Protein AF-A0A7W8HCK3-F1 (afdb_monomer_lite)

Organism: NCBI:txid673271

Secondary structure (DSSP, 8-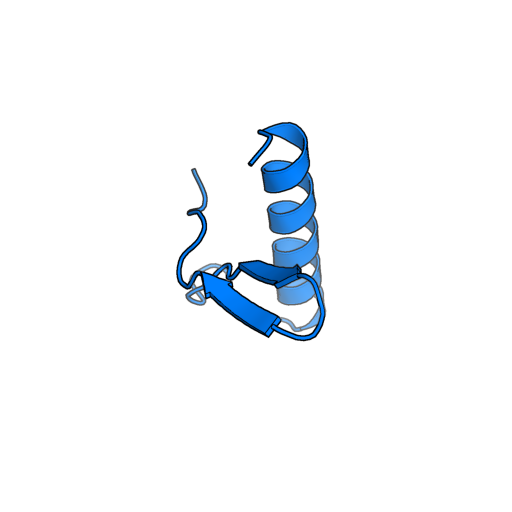state):
--HHHHHHHHHHHHHHHHHTT--TT----EEEEEEETTEEEEEEEEE---

Radius of gyration: 12.89 Å; chains: 1; bounding box: 30×22×32 Å

Foldseek 3Di:
DDPVVVVVVVVVVVVVCVVVVNDPPPDDWDKDWDDDPNDTDIRTSPDDDD

Structure (mmCIF, N/CA/C/O backbone):
data_AF-A0A7W8HCK3-F1
#
_entry.id   AF-A0A7W8HCK3-F1
#
loop_
_atom_site.group_PDB
_atom_site.id
_atom_site.type_symbol
_atom_site.label_atom_id
_atom_site.label_alt_id
_atom_site.label_comp_id
_atom_site.label_asym_id
_atom_site.label_entity_id
_atom_site.label_seq_id
_atom_site.pdbx_PDB_ins_code
_atom_site.Cartn_x
_atom_site.Cartn_y
_atom_site.Cartn_z
_atom_site.occupancy
_atom_site.B_iso_or_equiv
_atom_site.auth_seq_id
_atom_site.auth_comp_id
_atom_site.auth_asym_id
_atom_site.auth_atom_id
_atom_site.pdbx_PDB_model_num
ATOM 1 N N . MET A 1 1 ? -7.266 12.836 1.562 1.00 71.62 1 MET A N 1
ATOM 2 C CA . MET A 1 1 ? -5.894 12.510 2.017 1.00 71.62 1 MET A CA 1
ATOM 3 C C . MET A 1 1 ? -4.947 13.570 1.472 1.00 71.62 1 MET A C 1
ATOM 5 O O . MET A 1 1 ? -5.085 13.907 0.306 1.00 71.62 1 MET A O 1
ATOM 9 N N . ASP A 1 2 ? -4.039 14.118 2.283 1.00 90.69 2 ASP A N 1
ATOM 10 C CA . ASP A 1 2 ? -3.138 15.198 1.846 1.00 90.69 2 ASP A CA 1
ATOM 11 C C . ASP A 1 2 ? -2.071 14.732 0.830 1.00 90.69 2 ASP A C 1
ATOM 13 O O . ASP A 1 2 ? -1.546 13.617 0.933 1.00 90.69 2 ASP A O 1
ATOM 17 N N . LEU A 1 3 ? -1.711 15.607 -0.118 1.00 89.56 3 LEU A N 1
ATOM 18 C CA . LEU A 1 3 ? -0.743 15.325 -1.185 1.00 89.56 3 LEU A CA 1
ATOM 19 C C . LEU A 1 3 ? 0.644 14.968 -0.640 1.00 89.56 3 LEU A C 1
ATOM 21 O O . LEU A 1 3 ? 1.279 14.034 -1.138 1.00 89.56 3 LEU A O 1
ATOM 25 N N . LYS A 1 4 ? 1.120 15.665 0.403 1.00 93.88 4 LYS A N 1
ATOM 26 C CA . LYS A 1 4 ? 2.438 15.382 0.995 1.00 93.88 4 LYS A CA 1
ATOM 27 C C . LYS A 1 4 ? 2.441 14.011 1.659 1.00 93.88 4 LYS A C 1
ATOM 29 O O . LYS A 1 4 ? 3.421 13.275 1.544 1.00 93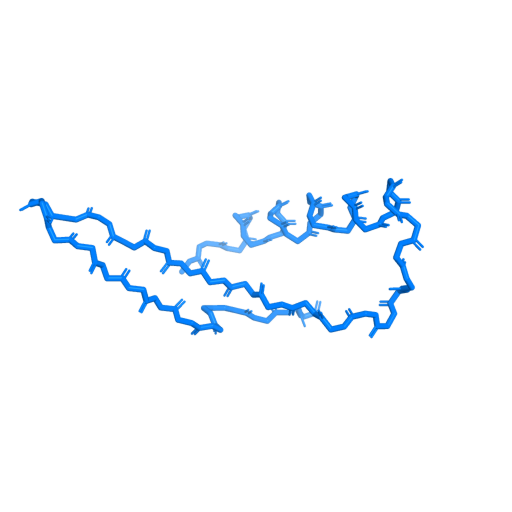.88 4 LYS A O 1
ATOM 34 N N . LYS A 1 5 ? 1.331 13.641 2.308 1.00 93.25 5 LYS A N 1
ATOM 35 C CA . LYS A 1 5 ? 1.167 12.314 2.912 1.00 93.25 5 LYS A CA 1
ATOM 36 C C . LYS A 1 5 ? 1.197 11.212 1.851 1.00 93.25 5 LYS A C 1
ATOM 38 O O . LYS A 1 5 ? 1.947 10.257 2.027 1.00 93.25 5 LYS A O 1
ATOM 43 N N . ARG A 1 6 ? 0.463 11.365 0.737 1.00 93.88 6 ARG A N 1
ATOM 44 C CA . ARG A 1 6 ? 0.476 10.386 -0.374 1.00 93.88 6 ARG A CA 1
ATOM 45 C C . ARG A 1 6 ? 1.894 10.157 -0.892 1.00 93.88 6 ARG A C 1
ATOM 47 O O . ARG A 1 6 ? 2.348 9.020 -0.937 1.00 93.88 6 ARG A O 1
ATOM 54 N N . ARG A 1 7 ? 2.625 11.239 -1.187 1.00 93.81 7 ARG A N 1
ATOM 55 C CA . ARG A 1 7 ? 4.005 11.170 -1.700 1.00 93.81 7 ARG A CA 1
ATOM 56 C C . ARG A 1 7 ? 4.943 10.401 -0.770 1.00 93.81 7 ARG A C 1
ATOM 58 O O . ARG A 1 7 ? 5.724 9.585 -1.244 1.00 93.81 7 ARG A O 1
ATOM 65 N N . ARG A 1 8 ? 4.854 10.629 0.545 1.00 95.81 8 ARG A N 1
ATOM 66 C CA . ARG A 1 8 ? 5.674 9.902 1.530 1.00 95.81 8 ARG A CA 1
ATOM 67 C C . ARG A 1 8 ? 5.371 8.405 1.528 1.00 95.81 8 ARG A C 1
ATOM 69 O O . ARG A 1 8 ? 6.305 7.617 1.466 1.00 95.81 8 ARG A O 1
ATOM 76 N N . ILE A 1 9 ? 4.092 8.025 1.532 1.00 95.88 9 ILE A N 1
ATOM 77 C CA . ILE A 1 9 ? 3.687 6.610 1.511 1.00 95.88 9 ILE A CA 1
ATOM 78 C C . ILE A 1 9 ? 4.161 5.923 0.223 1.00 95.88 9 ILE A C 1
ATOM 80 O O . ILE A 1 9 ? 4.729 4.836 0.289 1.00 95.88 9 ILE A O 1
ATOM 84 N N . ILE A 1 10 ? 4.004 6.580 -0.931 1.00 94.69 10 ILE A N 1
ATOM 85 C CA . ILE A 1 10 ? 4.473 6.056 -2.223 1.00 94.69 10 ILE A CA 1
ATOM 86 C C . ILE A 1 10 ? 5.992 5.845 -2.210 1.00 94.69 10 ILE A C 1
ATOM 88 O O . ILE A 1 10 ? 6.465 4.795 -2.639 1.00 94.69 10 ILE A O 1
ATOM 92 N N . GLN A 1 11 ? 6.769 6.800 -1.686 1.00 95.38 11 GLN A N 1
ATOM 93 C CA . GLN A 1 11 ? 8.225 6.645 -1.618 1.00 95.38 11 GLN A CA 1
ATOM 94 C C . GLN A 1 11 ? 8.656 5.519 -0.678 1.00 95.38 11 GLN A C 1
ATOM 96 O O . GLN A 1 11 ? 9.569 4.774 -1.024 1.00 95.38 11 GLN A O 1
ATOM 101 N N . SER A 1 12 ? 7.990 5.347 0.465 1.00 96.81 12 SER A N 1
ATOM 102 C CA . SER A 1 12 ? 8.252 4.210 1.353 1.00 96.81 12 SER A CA 1
ATOM 103 C C . SER A 1 12 ? 7.952 2.871 0.673 1.00 96.81 12 SER A C 1
ATOM 105 O O . SER A 1 12 ? 8.757 1.950 0.779 1.00 96.81 12 SER A O 1
ATOM 107 N N . ALA A 1 13 ? 6.847 2.769 -0.073 1.00 95.94 13 ALA A N 1
ATOM 108 C CA . ALA A 1 13 ? 6.516 1.559 -0.826 1.00 95.94 13 ALA A CA 1
ATOM 109 C C . ALA A 1 13 ? 7.548 1.262 -1.925 1.00 95.94 13 ALA A C 1
ATOM 111 O O . ALA A 1 13 ? 8.030 0.138 -2.019 1.00 95.94 13 ALA A O 1
ATOM 112 N N . ARG A 1 14 ? 7.963 2.272 -2.702 1.00 95.25 14 ARG A N 1
ATOM 113 C CA . ARG A 1 14 ? 9.025 2.120 -3.714 1.00 95.25 14 ARG A CA 1
ATOM 114 C C . ARG A 1 14 ? 10.350 1.675 -3.100 1.00 95.25 14 ARG A C 1
ATOM 116 O O . ARG A 1 14 ? 11.028 0.821 -3.662 1.00 95.25 14 ARG A O 1
ATOM 123 N N . TRP A 1 15 ? 10.710 2.233 -1.944 1.00 97.12 15 TRP A N 1
ATOM 124 C CA . TRP A 1 15 ? 11.915 1.827 -1.226 1.00 97.12 15 TRP A CA 1
ATOM 125 C C . TRP A 1 15 ? 11.840 0.363 -0.779 1.00 97.12 15 TRP A C 1
ATOM 127 O O . TRP A 1 15 ? 12.774 -0.394 -1.027 1.00 97.12 15 TRP A O 1
ATOM 137 N N . TYR A 1 16 ? 10.705 -0.059 -0.213 1.00 97.81 16 TYR A N 1
ATOM 138 C CA . TYR A 1 16 ? 10.470 -1.456 0.155 1.00 97.81 16 TYR A CA 1
ATOM 139 C C . TYR A 1 16 ? 10.564 -2.393 -1.056 1.00 97.81 16 TYR A C 1
ATOM 141 O O . TYR A 1 16 ? 11.218 -3.430 -0.989 1.00 97.81 16 TYR A O 1
ATOM 149 N N . MET A 1 17 ? 9.954 -2.023 -2.185 1.00 97.50 17 MET A N 1
ATOM 150 C CA . MET A 1 17 ? 10.030 -2.815 -3.416 1.00 97.50 17 MET A CA 1
ATOM 151 C C . MET A 1 17 ? 11.473 -2.991 -3.889 1.00 97.50 17 MET A C 1
ATOM 153 O O . MET A 1 17 ? 11.874 -4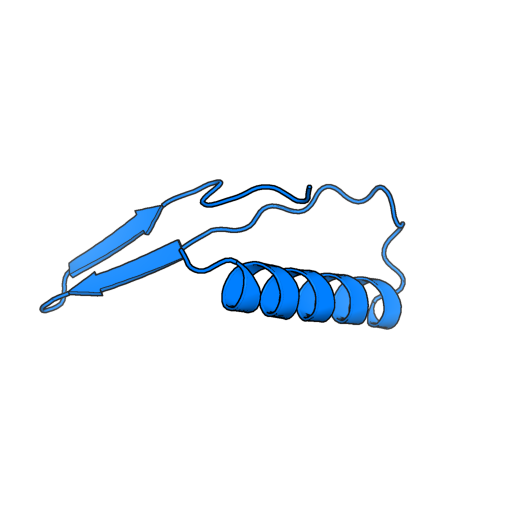.106 -4.209 1.00 97.50 17 MET A O 1
ATOM 157 N N . MET A 1 18 ? 12.265 -1.916 -3.876 1.00 97.06 18 MET A N 1
ATOM 158 C CA . MET A 1 18 ? 13.692 -1.968 -4.199 1.00 97.06 18 MET A CA 1
ATOM 159 C C . MET A 1 18 ? 14.453 -2.893 -3.240 1.00 97.06 18 MET A C 1
ATOM 161 O O . MET A 1 18 ? 15.199 -3.757 -3.696 1.00 97.06 18 MET A O 1
ATOM 165 N N . GLU A 1 19 ? 14.252 -2.748 -1.927 1.00 98.25 19 GLU A N 1
ATOM 166 C CA . GLU A 1 19 ? 14.898 -3.588 -0.909 1.00 98.25 19 GLU A CA 1
ATOM 167 C C . GLU A 1 19 ? 14.564 -5.075 -1.110 1.00 98.25 19 GLU A C 1
ATOM 169 O O . GLU A 1 19 ? 15.432 -5.944 -1.003 1.00 98.25 19 GLU A O 1
ATOM 174 N N . LYS A 1 20 ? 13.308 -5.374 -1.453 1.00 98.25 20 LYS A N 1
ATOM 175 C CA . LYS A 1 20 ? 12.822 -6.734 -1.719 1.00 98.25 20 LYS A CA 1
ATOM 176 C C . LYS A 1 20 ? 13.058 -7.213 -3.149 1.00 98.25 20 LYS A C 1
ATOM 178 O O . LYS A 1 20 ? 12.663 -8.331 -3.466 1.00 98.25 20 LYS A O 1
ATOM 183 N N . LYS A 1 21 ? 13.732 -6.417 -3.988 1.00 97.81 21 LYS A N 1
ATOM 184 C CA . LYS A 1 21 ? 14.014 -6.723 -5.400 1.00 97.81 21 LYS A CA 1
ATOM 185 C C . LYS A 1 21 ? 12.750 -7.080 -6.194 1.00 97.81 21 LYS A C 1
ATOM 187 O O . LYS A 1 21 ? 12.783 -7.943 -7.068 1.00 97.81 21 LYS A O 1
ATOM 192 N N . LEU A 1 22 ? 11.634 -6.426 -5.875 1.00 97.81 22 LEU A N 1
ATOM 193 C CA . LEU A 1 22 ? 10.395 -6.571 -6.628 1.00 97.81 22 LEU A CA 1
ATOM 194 C C . LEU A 1 22 ? 10.508 -5.810 -7.960 1.00 97.81 22 LEU A C 1
ATOM 196 O O . LEU A 1 22 ? 11.061 -4.704 -7.975 1.00 97.81 22 LEU A O 1
ATOM 200 N N . PRO A 1 23 ? 9.987 -6.367 -9.067 1.00 95.69 23 PRO A N 1
ATOM 201 C CA . PRO A 1 23 ? 9.952 -5.677 -10.350 1.00 95.69 23 PRO A CA 1
ATOM 202 C C . PRO A 1 23 ? 9.252 -4.306 -10.268 1.00 95.69 23 PRO A C 1
ATOM 204 O O . PRO A 1 23 ? 8.267 -4.175 -9.533 1.00 95.69 23 PRO A O 1
ATOM 207 N N . PRO A 1 24 ? 9.704 -3.281 -11.016 1.00 88.94 24 PRO A N 1
ATOM 208 C CA . PRO A 1 24 ? 9.075 -1.956 -11.011 1.00 88.94 24 PRO A CA 1
ATOM 209 C C . PRO A 1 24 ? 7.609 -1.940 -11.467 1.00 88.94 24 PRO A C 1
ATOM 211 O O . PRO A 1 24 ? 6.864 -1.043 -11.084 1.00 88.94 24 PRO A O 1
ATOM 214 N N . ASP A 1 25 ? 7.206 -2.917 -12.276 1.00 92.69 25 ASP A N 1
ATOM 215 C CA . ASP A 1 25 ? 5.849 -3.133 -12.784 1.00 92.69 25 ASP A CA 1
ATOM 216 C C . ASP A 1 25 ? 4.971 -3.969 -11.840 1.00 92.69 25 ASP A C 1
ATOM 218 O O . ASP A 1 25 ? 3.807 -4.225 -12.151 1.00 92.69 25 ASP A O 1
ATOM 222 N N . THR A 1 26 ? 5.491 -4.368 -10.672 1.00 94.75 26 THR A N 1
ATOM 223 C CA . THR A 1 26 ? 4.698 -5.071 -9.656 1.00 94.75 26 THR A CA 1
ATOM 224 C C . THR A 1 26 ? 3.472 -4.227 -9.296 1.00 94.75 26 THR A C 1
ATOM 226 O O . THR A 1 26 ? 3.636 -3.088 -8.849 1.00 94.75 26 THR A O 1
ATOM 229 N N . PRO A 1 27 ? 2.245 -4.760 -9.429 1.00 93.50 27 PRO A N 1
ATOM 230 C CA . PRO A 1 27 ? 1.045 -4.033 -9.042 1.00 93.50 27 PRO A CA 1
ATOM 231 C C . PRO A 1 27 ? 1.054 -3.694 -7.546 1.00 93.50 27 PRO A C 1
ATOM 233 O O . PRO A 1 27 ? 1.246 -4.570 -6.702 1.00 93.50 27 PRO A O 1
ATOM 236 N N . VAL A 1 28 ? 0.811 -2.426 -7.207 1.00 94.12 28 VAL A N 1
ATOM 237 C CA . VAL A 1 28 ? 0.756 -1.943 -5.818 1.00 94.12 28 VAL A CA 1
ATOM 238 C C . VAL A 1 28 ? -0.609 -1.333 -5.532 1.00 94.12 28 VAL A C 1
ATOM 240 O O . VAL A 1 28 ? -1.068 -0.454 -6.260 1.00 94.12 28 VAL A O 1
ATOM 243 N N . ARG A 1 29 ? -1.229 -1.763 -4.429 1.00 95.38 29 ARG A N 1
ATOM 244 C CA . ARG A 1 29 ? -2.481 -1.213 -3.903 1.00 95.38 29 ARG A CA 1
ATOM 245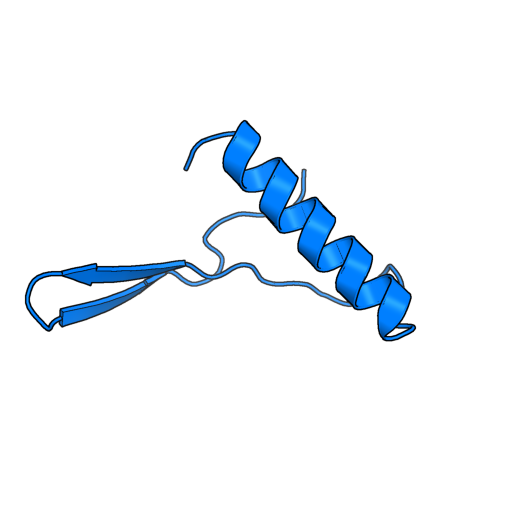 C C . ARG A 1 29 ? -2.226 -0.490 -2.584 1.00 95.38 29 ARG A C 1
ATOM 247 O O . ARG A 1 29 ? -1.501 -0.996 -1.730 1.00 95.38 29 ARG A O 1
ATOM 254 N N . PHE A 1 30 ? -2.851 0.671 -2.406 1.00 95.75 30 PHE A N 1
ATOM 255 C CA . PHE A 1 30 ? -2.810 1.412 -1.149 1.00 95.75 30 PHE A CA 1
ATOM 256 C C . PHE A 1 30 ? -4.188 1.436 -0.503 1.00 95.75 30 PHE A C 1
ATOM 258 O O . PHE A 1 30 ? -5.112 2.050 -1.031 1.00 95.75 30 PHE A O 1
ATOM 265 N N . ASP A 1 31 ? -4.300 0.814 0.665 1.00 95.69 31 ASP A N 1
ATOM 266 C CA . ASP A 1 31 ? -5.535 0.766 1.442 1.00 95.69 31 ASP A CA 1
ATOM 267 C C . ASP A 1 31 ? -5.431 1.677 2.673 1.00 95.69 31 ASP A C 1
ATOM 269 O O . ASP A 1 31 ? -4.343 1.947 3.190 1.00 95.69 31 ASP A O 1
ATOM 273 N N . VAL A 1 32 ? -6.574 2.165 3.157 1.00 94.62 32 VAL A N 1
ATOM 274 C CA . VAL A 1 32 ? -6.662 2.949 4.395 1.00 94.62 32 VAL A CA 1
ATOM 275 C C . VAL A 1 32 ? -7.569 2.237 5.380 1.00 94.62 32 VAL A C 1
ATOM 277 O O . VAL A 1 32 ? -8.747 2.020 5.116 1.00 94.62 32 VAL A O 1
ATOM 280 N N . VAL A 1 33 ? -7.031 1.940 6.558 1.00 95.75 33 VAL A N 1
ATOM 281 C CA . VAL A 1 33 ? -7.806 1.430 7.687 1.00 95.75 33 VAL A CA 1
ATOM 282 C C . VAL A 1 33 ? -8.127 2.596 8.617 1.00 95.75 33 VAL A C 1
ATOM 284 O O . VAL A 1 33 ? -7.228 3.218 9.183 1.00 95.75 33 VAL A O 1
ATOM 287 N N . ALA A 1 34 ? -9.410 2.920 8.751 1.00 95.50 34 ALA A N 1
ATOM 288 C CA . ALA A 1 34 ? -9.912 3.888 9.716 1.00 95.50 34 ALA A CA 1
ATOM 289 C C . ALA A 1 34 ? -10.390 3.157 10.972 1.00 95.50 34 ALA A C 1
ATOM 291 O O . ALA A 1 34 ? -11.189 2.224 10.887 1.00 95.50 34 ALA A O 1
ATOM 292 N N . ILE A 1 35 ? -9.913 3.599 12.133 1.00 96.25 35 ILE A N 1
ATOM 293 C CA . ILE A 1 35 ? -10.295 3.050 13.433 1.00 96.25 35 ILE A CA 1
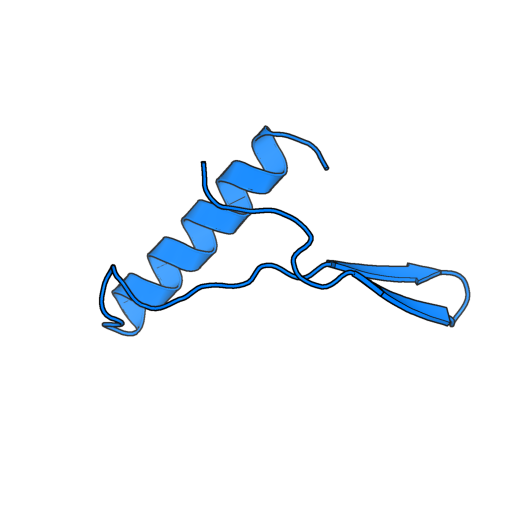ATOM 294 C C . ILE A 1 35 ? -11.034 4.147 14.192 1.00 96.25 35 ILE A C 1
ATOM 296 O O . ILE A 1 35 ? -10.486 5.230 14.404 1.00 96.25 35 ILE A O 1
ATOM 300 N N . TRP A 1 36 ? -12.279 3.880 14.579 1.00 94.25 36 TRP A N 1
ATOM 301 C CA . TRP A 1 36 ? -13.112 4.828 15.313 1.00 94.25 36 TRP A CA 1
ATOM 302 C C . TRP A 1 36 ? -13.954 4.120 16.371 1.00 94.25 36 TRP A C 1
ATOM 304 O O . TRP A 1 36 ? -14.788 3.286 16.033 1.00 94.25 36 TRP A O 1
ATOM 314 N N . GLY A 1 37 ? -13.739 4.446 17.651 1.00 88.31 37 GLY A N 1
ATOM 315 C CA . GLY A 1 37 ? -14.569 3.945 18.755 1.00 88.31 37 GLY A CA 1
ATOM 316 C C . GLY A 1 37 ? -14.728 2.418 18.794 1.00 88.31 37 GLY A C 1
ATOM 317 O O . GLY A 1 37 ? -15.825 1.930 19.028 1.00 88.31 37 GLY A O 1
ATOM 318 N N . GLY A 1 38 ? -13.669 1.660 18.486 1.00 92.19 38 GLY A N 1
ATOM 319 C CA . GLY A 1 38 ? -13.706 0.190 18.411 1.00 92.19 38 GLY A CA 1
ATOM 320 C C . GLY A 1 38 ? -14.198 -0.384 17.075 1.00 92.19 38 GLY A C 1
ATOM 321 O O . GLY A 1 38 ? -14.084 -1.584 16.850 1.00 92.19 38 GLY A O 1
ATOM 322 N N . THR A 1 39 ? -14.681 0.454 16.157 1.00 93.62 39 THR A N 1
ATOM 323 C CA . THR A 1 39 ? -15.030 0.049 14.790 1.00 93.62 39 THR A CA 1
ATOM 324 C C . THR A 1 39 ? -13.820 0.181 13.873 1.00 93.62 39 THR A C 1
ATOM 326 O O . THR A 1 39 ? -13.138 1.208 13.870 1.00 93.62 39 THR A O 1
ATOM 329 N N . VAL A 1 40 ? -13.585 -0.844 13.056 1.00 96.62 40 VAL A N 1
ATOM 330 C CA . VAL A 1 40 ? -12.575 -0.839 11.995 1.00 96.62 40 VAL A CA 1
ATOM 331 C C . VAL A 1 40 ? -13.283 -0.765 10.650 1.00 96.62 40 VAL A C 1
ATOM 333 O O . VAL A 1 40 ? -14.151 -1.583 10.354 1.00 96.62 40 VAL A O 1
ATOM 336 N N . LYS A 1 41 ? -12.907 0.210 9.823 1.00 96.50 41 LYS A N 1
ATOM 337 C CA . LYS A 1 41 ? -13.390 0.341 8.448 1.00 96.50 41 LYS A CA 1
ATOM 338 C C . LYS A 1 41 ? -12.215 0.378 7.486 1.00 96.50 41 LYS A C 1
ATOM 340 O O . LYS A 1 41 ? -11.287 1.161 7.670 1.00 96.50 41 LYS A O 1
ATOM 345 N N . ILE A 1 42 ? -12.279 -0.449 6.450 1.00 96.31 42 ILE A N 1
ATOM 346 C CA . ILE A 1 42 ? -11.253 -0.533 5.412 1.00 96.31 42 ILE A CA 1
ATOM 347 C C . ILE A 1 42 ? -11.762 0.198 4.171 1.00 96.31 42 ILE A C 1
ATOM 349 O O . ILE A 1 42 ? -12.880 -0.033 3.716 1.00 96.31 42 ILE A O 1
ATOM 353 N N . TYR A 1 43 ? -10.935 1.093 3.646 1.00 95.06 43 TYR A N 1
ATOM 354 C CA . TYR A 1 43 ? -11.105 1.733 2.351 1.00 95.06 43 TYR A CA 1
ATOM 355 C C . TYR A 1 43 ? -10.048 1.157 1.415 1.00 95.06 43 TYR A C 1
ATOM 357 O O . TYR A 1 43 ? -8.875 1.529 1.497 1.00 95.06 43 TYR A O 1
ATOM 365 N N . GLU A 1 44 ? -10.458 0.216 0.571 1.00 95.88 44 GLU A N 1
ATOM 366 C CA . GLU A 1 44 ? -9.572 -0.365 -0.435 1.00 95.88 44 GLU A CA 1
ATOM 367 C C . GLU A 1 44 ? -9.318 0.614 -1.584 1.00 95.88 44 GLU A C 1
ATOM 369 O O . GLU A 1 44 ? -10.181 1.439 -1.895 1.00 95.88 44 GLU A O 1
ATOM 374 N N . ASN A 1 45 ? -8.151 0.513 -2.230 1.00 93.50 45 ASN A N 1
ATOM 375 C CA . ASN A 1 45 ? -7.758 1.395 -3.342 1.00 93.50 45 ASN A CA 1
ATOM 376 C C . ASN A 1 45 ? -7.909 2.886 -2.987 1.00 93.50 45 ASN A C 1
ATOM 378 O O . ASN A 1 45 ? -8.389 3.700 -3.777 1.00 93.50 45 ASN A O 1
ATOM 382 N N . ALA A 1 46 ? -7.518 3.247 -1.766 1.00 93.00 46 ALA A N 1
ATOM 383 C CA . ALA A 1 46 ? -7.741 4.568 -1.196 1.00 93.00 46 ALA A CA 1
ATOM 384 C C . ALA A 1 46 ? -7.084 5.697 -2.008 1.00 93.00 46 ALA A C 1
ATOM 386 O O . ALA A 1 46 ? -7.507 6.851 -1.904 1.00 93.00 46 ALA A O 1
ATOM 387 N N . PHE A 1 47 ? -6.036 5.387 -2.777 1.00 92.00 47 PHE A N 1
ATOM 388 C CA . PHE A 1 47 ? -5.443 6.279 -3.770 1.00 92.00 47 PHE A CA 1
ATOM 389 C C . PHE A 1 47 ? -4.543 5.514 -4.751 1.00 92.00 47 PHE A C 1
ATOM 391 O O . PHE A 1 47 ? -4.115 4.392 -4.481 1.00 92.00 47 PHE A O 1
ATOM 398 N N . TYR A 1 48 ? -4.215 6.178 -5.861 1.00 86.00 48 TYR A N 1
ATOM 399 C CA . TYR A 1 48 ? -3.339 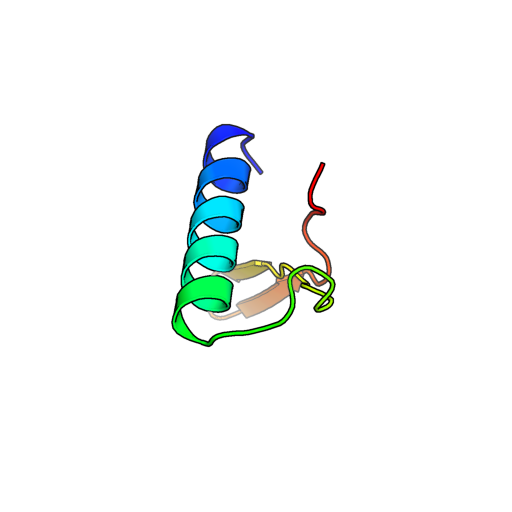5.671 -6.916 1.00 86.00 48 TYR A CA 1
ATOM 400 C C . TYR A 1 48 ? -2.027 6.462 -6.990 1.00 86.00 48 TYR A C 1
ATOM 402 O O . TYR A 1 48 ? -1.909 7.559 -6.432 1.00 86.00 48 TYR A O 1
ATOM 410 N N . ILE A 1 49 ? -1.036 5.875 -7.663 1.00 77.94 49 ILE A N 1
ATOM 411 C CA . ILE A 1 49 ? 0.216 6.545 -8.022 1.00 77.94 49 ILE A CA 1
ATOM 412 C C . ILE A 1 49 ? -0.084 7.405 -9.254 1.00 77.94 49 ILE A C 1
ATOM 414 O O . ILE A 1 49 ? -0.457 6.866 -10.291 1.00 77.94 49 ILE A O 1
ATOM 418 N N . GLU A 1 50 ? 0.035 8.724 -9.107 1.00 60.22 50 GLU A N 1
ATOM 419 C CA . GLU A 1 50 ? 0.112 9.671 -10.231 1.00 60.22 50 GLU A CA 1
ATOM 420 C C . GLU A 1 50 ? 1.539 9.713 -10.790 1.00 60.22 50 GLU A C 1
ATOM 422 O O . GLU A 1 50 ? 2.495 9.650 -9.971 1.00 60.22 50 GLU A O 1
#

InterPro domains:
  IPR011856 tRNA endonuclease-like domain superfamily [G3DSA:3.40.1350.10] (1-49)

Sequence (50 aa):
MDLKKRRRIIQSARWYMMEKKLPPDTPVRFDVVAIWGGTVKIYENAFYIE

pLDDT: mean 93.16, std 6.64, range [60.22, 98.25]